Protein AF-A0A377CWB8-F1 (afdb_monomer)

Nearest PDB structures (foldseek):
  8xpo-assembly1_L  TM=4.210E-01  e=7.197E-01  Lassa virus Josiah
  5lts-assembly1_A  TM=4.680E-01  e=9.211E-01  Mammarenavirus choriomeningitidis
  3jsb-assembly1_A-2  TM=4.312E-01  e=8.142E-01  Lymphocytic choriomeningitis virus (strain Armstrong)
  3jsb-assembly2_B  TM=4.420E-01  e=1.179E+00  Lymphocytic choriomeningitis virus (strain Armstrong)
  7ojn-assembly1_L  TM=3.255E-01  e=2.324E+00  Mammarenavirus lassaense

Foldseek 3Di:
DWDWDADPPDGAIEIEAEDEDADADQCVLVVQVVVQVVQQVVCVVVVDPDGHHYHYDYHYHYPDPPRDYDNHPLVVDPHSVVVCVCPVDPHDDDDLLPQ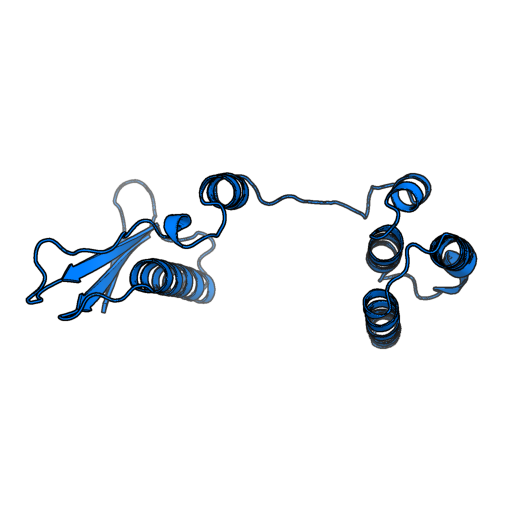DLVNLLVVQLCSLVSVLVNCLQPLDCVVCVVSNVVSVVSVSYDPVSVVVVVVSNVVSVVD

Sequence (159 aa):
MLYSVQMQGNPGYLHVVIEHQSKPDKKMAFRMMRYSIAAMHRHLEADHDKLPLVVPILFYQGEATPYPLSMCWFDMFYSPELARRVYNSPFPLVDITITPDDEIMQHRRIAILELLQKHIRQRDLMLLLEQLVTLIDEGYTSGSQLVAMQKLYAATRSY

pLDDT: mean 85.91, std 11.35, range [46.66, 97.62]

InterPro domains:
  IPR006842 Transposase (putative), YhgA-like [PF04754] (1-145)
  IPR010106 Recombination-promoting nuclease RpnA [TIGR01784] (2-154)
  IPR051699 Rpn/YhgA-like nuclease [PTHR34611] (1-151)

Organism: Escherichia coli (NCBI:txid562)

Solvent-accessible surface area (backbone atoms only — not comparable to full-atom values): 9647 Å² total; per-residue (Å²): 90,80,50,79,45,78,48,84,98,51,95,47,44,43,32,40,41,49,48,79,42,53,69,94,57,98,59,46,26,54,50,46,50,52,52,40,52,51,54,34,49,56,43,43,75,66,80,38,97,63,78,48,52,61,48,70,45,80,47,77,66,47,88,67,73,72,78,88,68,76,72,58,48,49,75,76,44,99,47,38,68,60,48,48,57,57,74,76,40,82,73,90,80,81,68,53,82,78,52,52,68,76,60,39,63,71,51,54,63,53,20,62,62,47,55,50,60,54,45,55,85,54,86,64,62,73,82,46,44,65,64,51,50,51,50,47,72,72,65,46,64,48,77,70,52,56,53,50,50,55,52,50,56,56,51,49,71,74,108

Radius of gyration: 23.43 Å; Cα contacts (8 Å, |Δi|>4): 159; chains: 1; bounding box: 47×34×61 Å

Structure (mmCIF, N/CA/C/O backbone):
data_AF-A0A377CWB8-F1
#
_entry.id   AF-A0A377CWB8-F1
#
loop_
_atom_site.group_PDB
_atom_site.id
_atom_site.type_symbol
_atom_site.label_atom_id
_atom_site.label_alt_id
_atom_site.label_comp_id
_atom_site.label_asym_id
_atom_site.label_entity_id
_atom_site.label_seq_id
_atom_site.pdbx_PDB_ins_code
_atom_site.Cartn_x
_atom_site.Cartn_y
_atom_site.Cartn_z
_atom_site.occupancy
_atom_site.B_is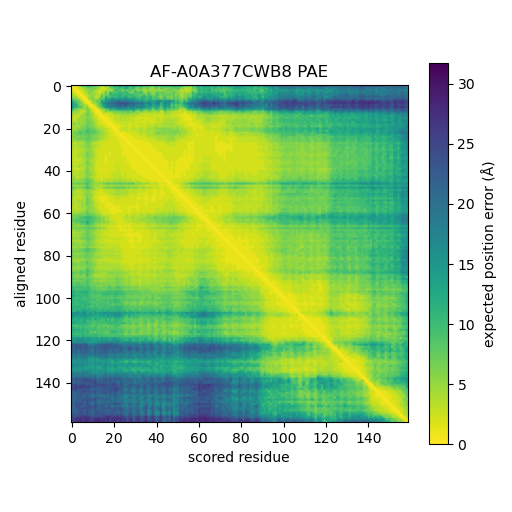o_or_equiv
_atom_site.auth_seq_id
_atom_site.auth_comp_id
_atom_site.auth_asym_id
_atom_site.auth_atom_id
_atom_site.pdbx_PDB_model_num
ATOM 1 N N . MET A 1 1 ? 6.303 6.747 -20.970 1.00 69.56 1 MET A N 1
ATOM 2 C CA . MET A 1 1 ? 5.085 6.944 -21.807 1.00 69.56 1 MET A CA 1
ATOM 3 C C . MET A 1 1 ? 3.944 6.081 -21.269 1.00 69.56 1 MET A C 1
ATOM 5 O O . MET A 1 1 ? 4.253 5.057 -20.672 1.00 69.56 1 MET A O 1
ATOM 9 N N . LEU A 1 2 ? 2.678 6.495 -21.442 1.00 75.12 2 LEU A N 1
ATOM 10 C CA . LEU A 1 2 ? 1.475 5.745 -21.038 1.00 75.12 2 LEU A CA 1
ATOM 11 C C . LEU A 1 2 ? 0.564 5.531 -22.256 1.00 75.12 2 LEU A C 1
ATOM 13 O O . LEU A 1 2 ? 0.210 6.504 -22.915 1.00 75.12 2 LEU A O 1
ATOM 17 N N . TYR A 1 3 ? 0.177 4.286 -22.523 1.00 75.00 3 TYR A N 1
ATOM 18 C CA . TYR A 1 3 ? -0.776 3.913 -23.579 1.00 75.00 3 TYR A CA 1
ATOM 19 C C . TYR A 1 3 ? -2.007 3.263 -22.961 1.00 75.00 3 TYR A C 1
ATOM 21 O O . TYR A 1 3 ? -1.852 2.596 -21.944 1.00 75.00 3 TYR A O 1
ATOM 29 N N . SER A 1 4 ? -3.186 3.432 -23.564 1.00 73.19 4 SER A N 1
ATOM 30 C CA . SER A 1 4 ? -4.444 2.833 -23.104 1.00 73.19 4 SER A CA 1
ATOM 31 C C . SER A 1 4 ? -5.145 2.106 -24.251 1.00 73.19 4 SER A C 1
ATOM 33 O O . SER A 1 4 ? -5.207 2.632 -25.362 1.00 73.19 4 SER A O 1
ATOM 35 N N . VAL A 1 5 ? -5.645 0.896 -23.993 1.00 76.00 5 VAL A N 1
ATOM 36 C CA . VAL A 1 5 ? -6.386 0.074 -24.964 1.00 76.00 5 VAL A CA 1
ATOM 37 C C . VAL A 1 5 ? -7.629 -0.506 -24.293 1.00 76.00 5 VAL A C 1
ATOM 39 O O . VAL A 1 5 ? -7.554 -0.965 -23.153 1.00 76.00 5 VAL A O 1
ATOM 42 N N . GLN A 1 6 ? -8.756 -0.512 -25.006 1.00 73.56 6 GLN A N 1
ATOM 43 C CA . GLN A 1 6 ? -10.001 -1.135 -24.561 1.00 73.56 6 GLN A CA 1
ATOM 44 C C . GLN A 1 6 ? -10.054 -2.600 -25.016 1.00 73.56 6 GLN A C 1
ATOM 46 O O . GLN A 1 6 ? -9.877 -2.899 -26.198 1.00 73.56 6 GLN A O 1
ATOM 51 N N . MET A 1 7 ? -10.283 -3.521 -24.081 1.00 75.56 7 MET A N 1
ATOM 52 C CA . MET A 1 7 ? -10.377 -4.954 -24.379 1.00 75.56 7 MET A CA 1
ATOM 53 C C . MET A 1 7 ? -11.721 -5.328 -25.028 1.00 75.56 7 MET A C 1
ATOM 55 O O . MET A 1 7 ? -12.764 -4.766 -24.694 1.00 75.56 7 MET A O 1
ATOM 59 N N . GLN A 1 8 ? -11.711 -6.309 -25.941 1.00 64.75 8 GLN A N 1
ATOM 60 C CA . GLN A 1 8 ? -12.934 -6.897 -26.503 1.00 64.75 8 GLN A CA 1
ATOM 61 C C . GLN A 1 8 ? -13.503 -7.966 -25.552 1.00 64.75 8 GLN A C 1
ATOM 63 O O . GLN A 1 8 ? -12.761 -8.788 -25.019 1.00 64.75 8 GLN A O 1
ATOM 68 N N . GLY A 1 9 ? -14.823 -7.964 -25.340 1.00 66.50 9 GLY A N 1
ATOM 69 C CA . GLY A 1 9 ? -15.550 -8.974 -24.553 1.00 66.50 9 GLY A CA 1
ATOM 70 C C . GLY A 1 9 ? -15.742 -8.635 -23.070 1.00 66.50 9 GLY A C 1
ATOM 71 O O . GLY A 1 9 ? -16.818 -8.882 -22.540 1.00 66.50 9 GLY A O 1
ATOM 72 N N . ASN A 1 10 ? -14.759 -7.994 -22.428 1.00 60.22 10 ASN A N 1
ATOM 73 C CA . ASN A 1 10 ? -14.890 -7.415 -21.087 1.00 60.22 10 ASN A CA 1
ATOM 74 C C . ASN A 1 10 ? -14.479 -5.936 -21.137 1.00 60.22 10 ASN A C 1
ATOM 76 O O . ASN A 1 10 ? -13.339 -5.662 -21.518 1.00 60.22 10 ASN A O 1
ATOM 80 N N . PRO A 1 11 ? -15.344 -4.977 -20.755 1.00 62.03 11 PRO A N 1
ATOM 81 C CA . PRO A 1 11 ? -14.961 -3.572 -20.719 1.00 62.03 11 PRO A CA 1
ATOM 82 C C . PRO A 1 11 ? -13.873 -3.376 -19.655 1.00 62.03 11 PRO A C 1
ATOM 84 O O . PRO A 1 11 ? -14.133 -3.439 -18.455 1.00 62.03 11 PRO A O 1
ATOM 87 N N . GLY A 1 12 ? -12.637 -3.186 -20.108 1.00 71.50 12 GLY A N 1
ATOM 88 C CA . GLY A 1 12 ? -11.470 -2.991 -19.261 1.00 71.50 12 GLY A CA 1
ATOM 89 C C . GLY A 1 12 ? -10.368 -2.270 -20.024 1.00 71.50 12 GLY A C 1
ATOM 90 O O . GLY A 1 12 ? -10.235 -2.430 -21.241 1.00 71.50 12 GLY A O 1
ATOM 91 N N . TYR A 1 13 ? -9.602 -1.463 -19.298 1.00 79.38 13 TYR A N 1
ATOM 92 C CA . TYR A 1 13 ? -8.488 -0.690 -19.831 1.00 79.38 13 TYR A CA 1
ATOM 93 C C . TYR A 1 13 ? -7.166 -1.394 -19.519 1.00 79.38 13 TYR A C 1
ATOM 95 O O . TYR A 1 13 ? -6.905 -1.763 -18.371 1.00 79.38 13 TYR A O 1
ATOM 103 N N . LEU A 1 14 ? -6.324 -1.554 -20.540 1.00 84.81 14 LEU A N 1
ATOM 104 C CA . LEU A 1 14 ? -4.934 -1.980 -20.394 1.00 84.81 14 LEU A CA 1
ATOM 105 C C . LEU A 1 14 ? -4.024 -0.771 -20.562 1.00 84.81 14 LEU A C 1
ATOM 107 O O . LEU A 1 14 ? -3.981 -0.158 -21.628 1.00 84.81 14 LEU A O 1
ATOM 111 N N . HIS A 1 15 ? -3.293 -0.448 -19.507 1.00 87.44 15 HIS A N 1
ATOM 112 C CA . HIS A 1 15 ? -2.345 0.647 -19.460 1.00 87.44 15 HIS A CA 1
ATOM 113 C C . HIS A 1 15 ? -0.915 0.113 -19.518 1.00 87.44 15 HIS A C 1
ATOM 115 O O . HIS A 1 15 ? -0.570 -0.803 -18.780 1.00 87.44 15 HIS A O 1
ATOM 121 N N . VAL A 1 16 ? -0.057 0.694 -20.354 1.00 88.88 16 VAL A N 1
ATOM 122 C CA . VAL A 1 16 ? 1.363 0.303 -20.421 1.00 88.88 16 VAL A CA 1
ATOM 123 C C . VAL A 1 16 ? 2.235 1.475 -20.008 1.00 88.88 16 VAL A C 1
ATOM 125 O O . VAL A 1 16 ? 2.200 2.518 -20.659 1.00 88.88 16 VAL A O 1
ATOM 128 N N . VAL A 1 17 ? 3.024 1.304 -18.946 1.00 89.94 17 VAL A N 1
ATOM 129 C CA . VAL A 1 17 ? 4.046 2.277 -18.540 1.00 89.94 17 VAL A CA 1
ATOM 130 C C . VAL A 1 17 ? 5.377 1.837 -19.119 1.00 89.94 17 VAL A C 1
ATOM 132 O O . VAL A 1 17 ? 5.894 0.796 -18.733 1.00 89.94 17 VAL A O 1
ATOM 135 N N . ILE A 1 18 ? 5.938 2.642 -20.018 1.00 91.25 18 ILE A N 1
ATOM 136 C CA . ILE A 1 18 ? 7.256 2.386 -20.612 1.00 91.25 18 ILE A CA 1
ATOM 137 C C . ILE A 1 18 ? 8.261 3.403 -20.088 1.00 91.25 18 ILE A C 1
ATOM 139 O O . ILE A 1 18 ? 8.032 4.613 -20.218 1.00 91.25 18 ILE A O 1
ATOM 143 N N . GLU A 1 19 ? 9.368 2.893 -19.558 1.00 92.44 19 GLU A N 1
ATOM 144 C CA . GLU A 1 19 ? 10.528 3.658 -19.102 1.00 92.44 19 GLU A CA 1
ATOM 145 C C . GLU A 1 19 ? 11.790 3.183 -19.823 1.00 92.44 19 GLU A C 1
ATOM 147 O O . GLU A 1 19 ? 11.950 1.988 -20.057 1.00 92.44 19 GLU A O 1
ATOM 152 N N . HIS A 1 20 ? 12.699 4.102 -20.147 1.00 92.81 20 HIS A N 1
ATOM 153 C CA . HIS A 1 20 ? 13.992 3.778 -20.747 1.00 92.81 20 HIS A CA 1
ATOM 154 C C . HIS A 1 20 ? 15.144 4.180 -19.825 1.00 92.81 20 HIS A C 1
ATOM 156 O O . HIS A 1 20 ? 15.168 5.306 -19.326 1.00 92.81 20 HIS A O 1
ATOM 162 N N . GLN A 1 21 ? 16.133 3.299 -19.648 1.00 93.50 21 GLN A N 1
ATOM 163 C CA . GLN A 1 21 ? 17.336 3.590 -18.869 1.00 93.50 21 GLN A CA 1
ATOM 164 C C . GLN A 1 21 ? 18.620 3.034 -19.471 1.00 93.50 21 GLN A C 1
ATOM 166 O O . GLN A 1 21 ? 18.668 1.904 -19.946 1.00 93.50 21 GLN A O 1
ATOM 171 N N . SER A 1 22 ? 19.696 3.810 -19.332 1.00 93.88 22 SER A N 1
ATOM 172 C CA . SER A 1 22 ? 21.054 3.411 -19.717 1.00 93.88 22 SER A CA 1
ATOM 173 C C . SER A 1 22 ? 21.957 3.031 -18.542 1.00 93.88 22 SER A C 1
ATOM 175 O O . SER A 1 22 ? 23.038 2.481 -18.739 1.00 93.88 22 SER A O 1
ATOM 177 N N . LYS A 1 23 ? 21.529 3.284 -17.299 1.00 95.12 23 LYS A N 1
ATOM 178 C CA . LYS A 1 23 ? 22.272 2.937 -16.080 1.00 95.12 23 LYS A CA 1
ATOM 179 C C . LYS A 1 23 ? 21.369 2.177 -15.108 1.00 95.12 23 LYS A C 1
ATOM 181 O O . LYS A 1 23 ? 20.234 2.610 -14.921 1.00 95.12 23 LYS A O 1
ATOM 186 N N . PRO A 1 24 ? 21.845 1.085 -14.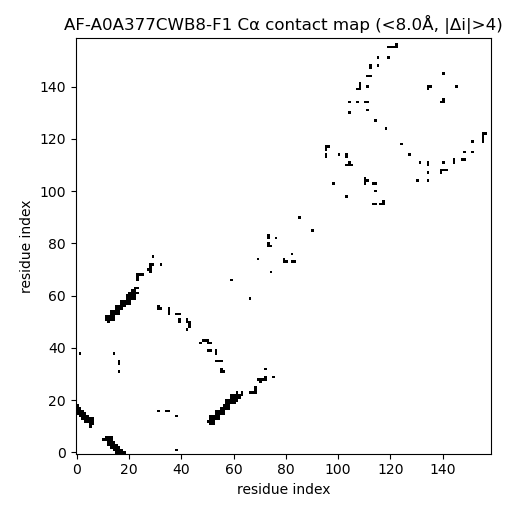479 1.00 94.44 24 PRO A N 1
ATOM 187 C CA . PRO A 1 24 ? 21.070 0.384 -13.463 1.00 94.44 24 PRO A CA 1
ATOM 188 C C . PRO A 1 24 ? 20.756 1.283 -12.264 1.00 94.44 24 PRO A C 1
ATOM 190 O O . PRO A 1 24 ? 21.637 1.974 -11.751 1.00 94.44 24 PRO A O 1
ATOM 193 N N . ASP A 1 25 ? 19.514 1.238 -11.786 1.00 95.19 25 ASP A N 1
ATOM 194 C CA . ASP A 1 25 ? 19.069 1.983 -10.609 1.00 95.19 25 ASP A CA 1
ATOM 195 C C . ASP A 1 25 ? 18.414 1.047 -9.589 1.00 95.19 25 ASP A C 1
ATOM 197 O O . ASP A 1 25 ? 17.407 0.391 -9.864 1.00 95.19 25 ASP A O 1
ATOM 201 N N . LYS A 1 26 ? 18.962 1.037 -8.368 1.00 95.06 26 LYS A N 1
ATOM 202 C CA . LYS A 1 26 ? 18.494 0.215 -7.239 1.00 95.06 26 LYS A CA 1
ATOM 203 C C . LYS A 1 26 ? 17.036 0.474 -6.856 1.00 95.06 26 LYS A C 1
ATOM 205 O O . LYS A 1 26 ? 16.419 -0.376 -6.228 1.00 95.06 26 LYS A O 1
ATOM 210 N N . LYS A 1 27 ? 16.479 1.635 -7.209 1.00 96.44 27 LYS A N 1
ATOM 211 C CA . LYS A 1 27 ? 15.093 2.024 -6.910 1.00 96.44 27 LYS A CA 1
ATOM 212 C C . LYS A 1 27 ? 14.143 1.824 -8.090 1.00 96.44 27 LYS A C 1
ATOM 214 O O . LYS A 1 27 ? 12.986 2.241 -8.010 1.00 96.44 27 LYS A O 1
ATOM 219 N N . MET A 1 28 ? 14.604 1.225 -9.190 1.00 96.69 28 MET A N 1
ATOM 220 C CA . MET A 1 28 ? 13.808 1.128 -10.411 1.00 96.69 28 MET A CA 1
ATOM 221 C C . MET A 1 28 ? 12.493 0.363 -10.205 1.00 96.69 28 MET A C 1
ATOM 223 O O . MET A 1 28 ? 11.436 0.879 -10.564 1.00 96.69 28 MET A O 1
ATOM 227 N N . ALA A 1 29 ? 12.519 -0.796 -9.544 1.00 96.50 29 ALA A N 1
ATOM 228 C CA . ALA A 1 29 ? 11.302 -1.568 -9.286 1.00 96.50 29 ALA A CA 1
ATOM 229 C C . ALA A 1 29 ? 10.239 -0.753 -8.510 1.00 96.50 29 ALA A C 1
ATOM 231 O O . ALA A 1 29 ? 9.065 -0.743 -8.882 1.00 96.50 29 ALA A O 1
ATOM 232 N N . PHE A 1 30 ? 10.647 0.027 -7.501 1.00 96.88 30 PHE A N 1
ATOM 233 C CA . PHE A 1 30 ? 9.739 0.927 -6.778 1.00 96.88 30 PHE A CA 1
ATOM 234 C C . PHE A 1 30 ? 9.197 2.063 -7.656 1.00 96.88 30 PHE A C 1
ATOM 236 O O . PHE A 1 30 ? 8.017 2.403 -7.560 1.00 96.88 30 PHE A O 1
ATOM 243 N N . ARG A 1 31 ? 10.016 2.645 -8.544 1.00 96.31 31 ARG A N 1
ATOM 244 C CA . ARG A 1 31 ? 9.529 3.661 -9.495 1.00 96.31 31 ARG A CA 1
ATOM 245 C C . ARG A 1 31 ? 8.480 3.098 -10.444 1.00 96.31 31 ARG A C 1
ATOM 247 O O . ARG A 1 31 ? 7.469 3.759 -10.660 1.00 96.31 31 ARG A O 1
ATOM 254 N N . MET A 1 32 ? 8.682 1.884 -10.952 1.00 96.44 32 MET A N 1
ATOM 255 C CA . MET A 1 32 ? 7.701 1.209 -11.806 1.00 96.44 32 MET A CA 1
ATOM 256 C C . MET A 1 32 ? 6.359 1.024 -11.091 1.00 96.44 32 MET A C 1
ATOM 258 O O . MET A 1 32 ? 5.312 1.341 -11.661 1.00 96.44 32 MET A O 1
ATOM 262 N N . MET A 1 33 ? 6.377 0.618 -9.817 1.00 96.12 33 MET A N 1
ATOM 263 C CA . MET A 1 33 ? 5.160 0.543 -9.000 1.00 96.12 33 MET A CA 1
ATOM 264 C C . MET A 1 33 ? 4.515 1.913 -8.797 1.00 96.12 33 MET A C 1
ATOM 266 O O . MET A 1 33 ? 3.313 2.062 -9.008 1.00 96.12 33 MET A O 1
ATOM 270 N N . ARG A 1 34 ? 5.303 2.940 -8.460 1.00 96.44 34 ARG A N 1
ATOM 271 C CA . ARG A 1 34 ? 4.800 4.311 -8.292 1.00 96.44 34 ARG A CA 1
ATOM 272 C C . ARG A 1 34 ? 4.123 4.827 -9.561 1.00 96.44 34 ARG A C 1
ATOM 274 O O . ARG A 1 34 ? 3.060 5.432 -9.475 1.00 96.44 34 ARG A O 1
ATOM 281 N N . TYR A 1 35 ? 4.721 4.611 -10.730 1.00 95.81 35 TYR A N 1
ATOM 282 C CA . TYR A 1 35 ? 4.127 5.033 -11.999 1.00 95.81 35 TYR A CA 1
ATOM 283 C C . TYR A 1 35 ? 2.859 4.251 -12.325 1.00 95.81 35 TYR A C 1
ATOM 285 O O . TYR A 1 35 ? 1.898 4.843 -12.814 1.00 95.81 35 TYR A O 1
ATOM 293 N N . SER A 1 36 ? 2.833 2.959 -11.998 1.00 95.69 36 SER A N 1
ATOM 294 C CA . SER A 1 36 ? 1.652 2.119 -12.188 1.00 95.69 36 SER A CA 1
ATOM 295 C C . SER A 1 36 ? 0.484 2.593 -11.321 1.00 95.69 36 SER A C 1
ATOM 297 O O . SER A 1 36 ? -0.602 2.838 -11.839 1.00 95.69 36 SER A O 1
ATOM 299 N N . ILE A 1 37 ? 0.730 2.846 -10.032 1.00 96.25 37 ILE A N 1
ATOM 300 C CA . ILE A 1 37 ? -0.267 3.401 -9.102 1.00 96.25 37 ILE A CA 1
ATOM 301 C C . ILE A 1 37 ? -0.713 4.799 -9.545 1.00 96.25 37 ILE A C 1
ATOM 303 O O . ILE A 1 37 ? -1.898 5.103 -9.510 1.00 96.25 37 ILE A O 1
ATOM 307 N N . ALA A 1 38 ? 0.200 5.650 -10.020 1.00 95.94 38 ALA A N 1
ATOM 308 C CA . ALA A 1 38 ? -0.172 6.968 -10.533 1.00 95.94 38 ALA A CA 1
ATOM 309 C C . ALA A 1 38 ? -1.067 6.878 -11.782 1.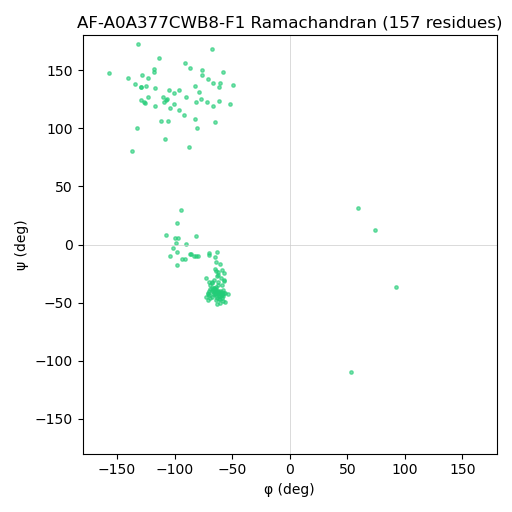00 95.94 38 ALA A C 1
ATOM 311 O O . ALA A 1 38 ? -1.972 7.690 -11.946 1.00 95.94 38 ALA A O 1
ATOM 312 N N . ALA A 1 39 ? -0.836 5.902 -12.665 1.00 94.50 39 ALA A N 1
ATOM 313 C CA . ALA A 1 39 ? -1.698 5.669 -13.822 1.00 94.50 39 ALA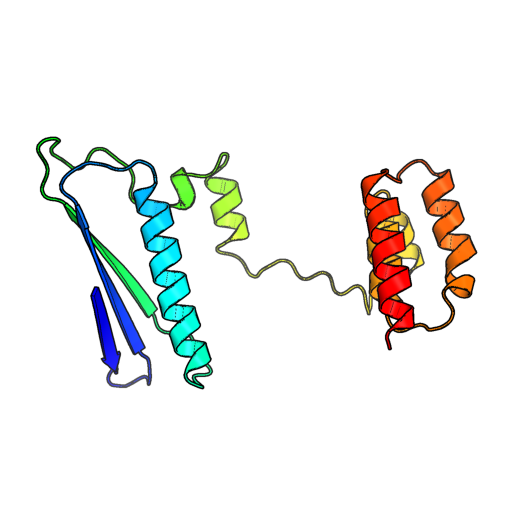 A CA 1
ATOM 314 C C . ALA A 1 39 ? -3.083 5.134 -13.416 1.00 94.50 39 ALA A C 1
ATOM 316 O O . ALA A 1 39 ? -4.079 5.554 -13.998 1.00 94.50 39 ALA A O 1
ATOM 317 N N . MET A 1 40 ? -3.143 4.254 -12.411 1.00 95.69 40 MET A N 1
ATOM 318 C CA . MET A 1 40 ? -4.383 3.777 -11.786 1.00 95.69 40 MET A CA 1
ATOM 319 C C . MET A 1 40 ? -5.170 4.927 -11.147 1.00 95.69 40 MET A C 1
ATOM 321 O O . MET A 1 40 ? -6.360 5.067 -11.396 1.00 95.69 40 MET A O 1
ATOM 325 N N . HIS A 1 41 ? -4.494 5.787 -10.383 1.00 95.31 41 HIS A N 1
ATOM 326 C CA . HIS A 1 41 ? -5.108 6.937 -9.721 1.00 95.31 41 HIS A CA 1
ATOM 327 C C . HIS A 1 41 ? -5.733 7.905 -10.725 1.00 95.31 41 HIS A C 1
ATOM 329 O O . HIS A 1 41 ? -6.911 8.219 -10.613 1.00 95.31 41 HIS A O 1
ATOM 335 N N . ARG A 1 42 ? -4.980 8.297 -11.763 1.00 93.38 42 ARG A N 1
ATOM 336 C CA . ARG A 1 42 ? -5.501 9.174 -12.825 1.00 93.38 42 ARG A CA 1
ATOM 337 C C . ARG A 1 42 ? -6.704 8.583 -13.555 1.00 93.38 42 ARG A C 1
ATOM 339 O O . ARG A 1 42 ? -7.510 9.332 -14.086 1.00 93.38 42 ARG A O 1
ATOM 346 N N . HIS A 1 43 ? -6.796 7.256 -13.629 1.00 92.00 43 HIS A N 1
ATOM 347 C CA . HIS A 1 43 ? -7.951 6.594 -14.220 1.00 92.00 43 HIS A CA 1
ATOM 348 C C . HIS A 1 43 ? -9.194 6.755 -13.337 1.00 92.00 43 HIS A C 1
ATOM 350 O O . HIS A 1 43 ? -10.250 7.093 -13.851 1.00 92.00 43 HIS A O 1
ATOM 356 N N . LEU A 1 44 ? -9.062 6.600 -12.017 1.00 94.06 44 LEU A N 1
ATOM 357 C CA . LEU A 1 44 ? -10.165 6.845 -11.080 1.00 94.06 44 LEU A CA 1
ATOM 358 C C . LEU A 1 44 ? -10.588 8.323 -11.052 1.00 94.06 44 LEU A C 1
ATOM 360 O O . LEU A 1 44 ? -11.775 8.613 -10.988 1.00 94.06 44 LEU A O 1
ATOM 364 N N . GLU A 1 45 ? -9.637 9.258 -11.158 1.00 95.69 45 GLU A N 1
ATOM 365 C CA . GLU A 1 45 ? -9.925 10.703 -11.261 1.00 95.69 45 GLU A CA 1
ATOM 366 C C . GLU A 1 45 ? -10.685 11.087 -12.543 1.00 95.69 45 GLU A C 1
ATOM 368 O O . GLU A 1 45 ? -11.221 12.188 -12.623 1.00 95.69 45 GLU A O 1
ATOM 373 N N . ALA A 1 46 ? -10.732 10.203 -13.542 1.00 91.44 46 ALA A N 1
ATOM 374 C CA . ALA A 1 46 ? -11.474 10.392 -14.786 1.00 91.44 46 ALA A CA 1
ATOM 375 C C . ALA A 1 46 ? -12.881 9.756 -14.741 1.00 91.44 46 ALA A C 1
ATOM 377 O O . ALA A 1 46 ? -13.385 9.316 -15.772 1.00 91.44 46 ALA A O 1
ATOM 378 N N . ASP A 1 47 ? -13.489 9.686 -13.551 1.00 91.00 47 ASP A N 1
ATOM 379 C CA . ASP A 1 47 ? -14.830 9.135 -13.288 1.00 91.00 47 ASP A CA 1
ATOM 380 C C . ASP A 1 47 ? -15.006 7.659 -13.697 1.00 91.00 47 ASP A C 1
ATOM 382 O O . ASP A 1 47 ? -16.091 7.211 -14.076 1.00 91.00 47 ASP A O 1
ATOM 386 N N . HIS A 1 48 ? -13.931 6.870 -13.617 1.00 89.31 48 HIS A N 1
ATOM 387 C CA . HIS A 1 48 ? -14.000 5.420 -13.784 1.00 89.31 48 HIS A CA 1
ATOM 388 C C . HIS A 1 48 ? -14.083 4.701 -12.431 1.00 89.31 48 HIS A C 1
ATOM 390 O O . HIS A 1 48 ? -13.255 4.915 -11.550 1.00 89.31 48 HIS A O 1
ATOM 396 N N . ASP A 1 49 ? -15.009 3.747 -12.308 1.00 91.06 49 ASP A N 1
ATOM 397 C CA . ASP A 1 49 ? -15.249 3.012 -11.051 1.00 91.06 49 ASP A CA 1
ATOM 398 C C . ASP A 1 49 ? -14.335 1.791 -10.841 1.00 91.06 49 ASP A C 1
ATOM 400 O O . ASP A 1 49 ? -14.372 1.136 -9.796 1.00 91.06 49 ASP A O 1
ATOM 404 N N . LYS A 1 50 ? -13.542 1.414 -11.851 1.00 90.50 50 LYS A N 1
ATOM 405 C CA . LYS A 1 50 ? -12.675 0.225 -11.820 1.00 90.50 50 LYS A CA 1
ATOM 406 C C . LYS A 1 50 ? -11.254 0.582 -12.212 1.00 90.50 50 LYS A C 1
ATOM 408 O O . LYS A 1 50 ? -11.031 1.409 -13.084 1.00 90.50 50 LYS A O 1
ATOM 413 N N . LEU A 1 51 ? -10.287 -0.097 -11.601 1.00 91.81 51 LEU A N 1
ATOM 414 C CA . LEU A 1 51 ? -8.881 0.077 -11.948 1.00 91.81 51 LEU A CA 1
ATOM 415 C C . LEU A 1 51 ? -8.550 -0.515 -13.328 1.00 91.81 51 LEU A C 1
ATOM 417 O O . LEU A 1 51 ? -9.026 -1.608 -13.651 1.00 91.81 51 LEU A O 1
ATOM 421 N N . PRO A 1 52 ? -7.677 0.146 -14.111 1.00 92.31 52 PRO A N 1
ATOM 422 C CA . PRO A 1 52 ? -7.097 -0.445 -15.302 1.00 92.31 52 PRO A CA 1
ATOM 423 C C . PRO A 1 52 ? -6.004 -1.442 -14.898 1.00 92.31 52 PRO A C 1
ATOM 425 O O . PRO A 1 52 ? -5.296 -1.240 -13.905 1.00 92.31 52 PRO A O 1
ATOM 428 N N . LEU A 1 53 ? -5.790 -2.482 -15.704 1.00 92.12 53 LEU A N 1
ATOM 429 C CA . LEU A 1 53 ? -4.577 -3.286 -15.566 1.00 92.12 53 LEU A CA 1
ATOM 430 C C . LEU A 1 53 ? -3.399 -2.450 -16.068 1.00 92.12 53 LEU A C 1
ATOM 432 O O . LEU A 1 53 ? -3.406 -2.022 -17.218 1.00 92.12 53 LEU A O 1
ATOM 436 N N . VAL A 1 54 ? -2.383 -2.228 -15.231 1.00 94.19 54 VAL A N 1
ATOM 437 C CA . VAL A 1 54 ? -1.176 -1.491 -15.627 1.00 94.19 54 VAL A CA 1
ATOM 438 C C . VAL A 1 54 ? 0.015 -2.436 -15.739 1.00 94.19 54 VAL A C 1
ATOM 440 O O . VAL A 1 54 ? 0.378 -3.090 -14.765 1.00 94.19 54 VAL A O 1
ATOM 443 N N . VAL A 1 55 ? 0.643 -2.481 -16.912 1.00 94.12 55 VAL A N 1
ATOM 444 C CA . VAL A 1 55 ? 1.838 -3.281 -17.197 1.00 94.12 55 VAL A CA 1
ATOM 445 C C . VAL A 1 55 ? 3.057 -2.356 -17.266 1.00 94.12 55 VAL A C 1
ATOM 447 O O . VAL A 1 55 ? 3.202 -1.607 -18.238 1.00 94.12 55 VAL A O 1
ATOM 450 N N . PRO A 1 56 ? 3.935 -2.360 -16.248 1.00 95.25 56 PRO A N 1
ATOM 451 C CA . PRO A 1 56 ? 5.195 -1.635 -16.306 1.00 95.25 56 PRO A CA 1
ATOM 452 C C . PRO A 1 56 ? 6.231 -2.408 -17.127 1.00 95.25 56 PRO A C 1
ATOM 454 O O . PRO A 1 56 ? 6.465 -3.595 -16.901 1.00 95.25 56 PRO A O 1
ATOM 457 N N . ILE A 1 57 ? 6.886 -1.719 -18.058 1.00 95.50 57 ILE A N 1
ATOM 458 C CA . ILE A 1 57 ? 7.934 -2.261 -18.919 1.00 95.50 57 ILE A CA 1
ATOM 459 C C . ILE A 1 57 ? 9.150 -1.337 -18.854 1.00 95.50 57 ILE A C 1
ATOM 461 O O . ILE A 1 57 ? 9.062 -0.140 -19.136 1.00 95.50 57 ILE A O 1
ATOM 465 N N . LEU A 1 58 ? 10.300 -1.909 -18.500 1.00 96.25 58 LEU A N 1
ATOM 466 C CA . LEU A 1 58 ? 11.586 -1.220 -18.513 1.00 96.25 58 LEU A CA 1
ATOM 467 C C . LEU A 1 58 ? 12.371 -1.615 -19.765 1.00 96.25 58 LEU A C 1
ATOM 469 O O . LEU A 1 58 ? 12.696 -2.785 -19.952 1.00 96.25 58 LEU A O 1
ATOM 473 N N . PHE A 1 59 ? 12.724 -0.633 -20.587 1.00 96.06 59 PHE A N 1
ATOM 474 C CA . PHE A 1 59 ? 13.693 -0.780 -21.667 1.00 96.06 59 PHE A CA 1
ATOM 475 C C . PHE A 1 59 ? 15.072 -0.404 -21.131 1.00 96.06 59 PHE A C 1
ATOM 477 O O . PHE A 1 59 ? 15.331 0.755 -20.801 1.00 96.06 59 PHE A O 1
ATOM 484 N N . TYR A 1 60 ? 15.956 -1.391 -21.014 1.00 97.00 60 TYR A N 1
ATOM 485 C CA . TYR A 1 60 ? 17.317 -1.185 -20.538 1.00 97.00 60 TYR A CA 1
ATOM 486 C C . TYR A 1 60 ? 18.324 -1.311 -21.682 1.00 97.00 60 TYR A C 1
ATOM 488 O O . TYR A 1 60 ? 18.381 -2.343 -22.348 1.00 97.00 60 TYR A O 1
ATOM 496 N N . GLN A 1 61 ? 19.139 -0.275 -21.869 1.00 96.50 61 GLN A N 1
ATOM 497 C CA . GLN A 1 61 ? 20.245 -0.249 -22.824 1.00 96.50 61 GLN A CA 1
ATOM 498 C C . GLN A 1 61 ? 21.470 0.393 -22.163 1.00 96.50 61 GLN A C 1
ATOM 500 O O . GLN A 1 61 ? 21.743 1.581 -22.335 1.00 96.50 61 GLN A O 1
ATOM 505 N N . GLY A 1 62 ? 22.192 -0.393 -21.366 1.00 94.56 62 GLY A N 1
ATOM 506 C CA . GLY A 1 62 ? 23.397 0.053 -20.669 1.00 94.56 62 GLY A CA 1
ATOM 507 C C . GLY A 1 62 ? 24.573 -0.903 -20.818 1.00 94.56 62 GLY A C 1
ATOM 508 O O . GLY A 1 62 ? 24.439 -1.998 -21.356 1.00 94.56 62 GLY A O 1
ATOM 509 N N . GLU A 1 63 ? 25.734 -0.471 -20.326 1.00 95.06 63 GLU A N 1
ATOM 510 C CA . GLU A 1 63 ? 26.991 -1.229 -20.423 1.00 95.06 63 GLU A CA 1
ATOM 511 C C . GLU A 1 63 ? 27.003 -2.489 -19.539 1.00 95.06 63 GLU A C 1
ATOM 513 O O . GLU A 1 63 ? 27.601 -3.498 -19.903 1.00 95.06 63 GLU A O 1
ATOM 518 N N . ALA A 1 64 ? 26.329 -2.455 -18.382 1.00 94.56 64 ALA A N 1
ATOM 519 C CA . ALA A 1 64 ? 26.239 -3.593 -17.469 1.00 94.56 64 ALA A CA 1
ATOM 520 C C . ALA A 1 64 ? 25.162 -4.581 -17.947 1.00 94.56 64 ALA A C 1
ATOM 522 O O . ALA A 1 64 ? 23.973 -4.367 -17.718 1.00 94.56 64 ALA A O 1
ATOM 523 N N . THR A 1 65 ? 25.581 -5.662 -18.606 1.00 93.62 65 THR A N 1
ATOM 524 C CA . THR A 1 65 ? 24.683 -6.655 -19.210 1.00 93.62 65 THR A CA 1
ATOM 525 C C . THR A 1 65 ? 24.976 -8.083 -18.718 1.00 93.62 65 THR A C 1
ATOM 527 O O . THR A 1 65 ? 26.150 -8.455 -18.634 1.00 93.62 65 THR A O 1
ATOM 530 N N . PRO A 1 66 ? 23.947 -8.898 -18.390 1.00 94.44 66 PRO A N 1
ATOM 531 C CA . PRO A 1 66 ? 22.516 -8.555 -18.362 1.00 94.44 66 PRO A CA 1
ATOM 532 C C . PRO A 1 66 ? 22.178 -7.540 -17.254 1.00 94.44 66 PRO A C 1
ATOM 534 O O . PRO A 1 66 ? 23.009 -7.268 -16.388 1.00 94.44 66 PRO A O 1
ATOM 537 N N . TYR A 1 67 ? 20.966 -6.963 -17.282 1.00 96.06 67 TYR A N 1
ATOM 538 C CA . TYR A 1 67 ? 20.537 -5.987 -16.270 1.00 96.06 67 TYR A CA 1
ATOM 539 C C . TYR A 1 67 ? 20.747 -6.553 -14.848 1.00 96.06 67 TYR A C 1
ATOM 541 O O . TYR A 1 67 ? 20.178 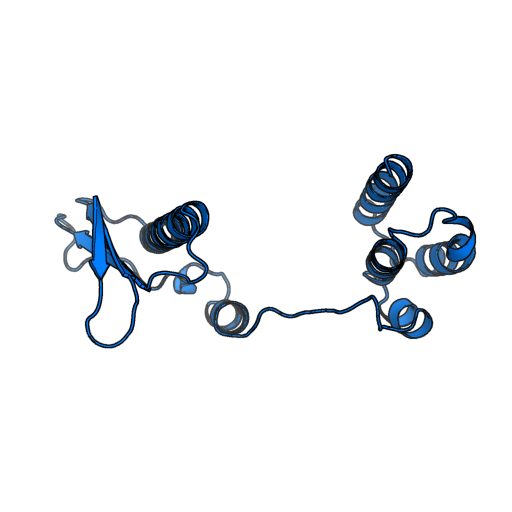-7.600 -14.534 1.00 96.06 67 TYR A O 1
ATOM 549 N N . PRO A 1 68 ? 21.544 -5.898 -13.979 1.00 95.69 68 PRO A N 1
ATOM 550 C CA . PRO A 1 68 ? 22.089 -6.561 -12.792 1.00 95.69 68 PRO A CA 1
ATOM 551 C C . PRO A 1 68 ? 21.207 -6.468 -11.536 1.00 95.69 68 PRO A C 1
ATOM 553 O O . PRO A 1 68 ? 21.617 -6.929 -10.474 1.00 95.69 68 PRO A O 1
ATOM 556 N N . LEU A 1 69 ? 20.037 -5.825 -11.603 1.00 96.62 69 LEU A N 1
ATOM 557 C CA . LEU A 1 69 ? 19.197 -5.536 -10.433 1.00 96.62 69 LEU A CA 1
ATOM 558 C C . LEU A 1 69 ? 17.830 -6.218 -10.539 1.00 96.62 69 LEU A C 1
ATOM 560 O O . LEU A 1 69 ? 17.304 -6.408 -11.633 1.00 96.62 69 LEU A O 1
ATOM 564 N N . SER A 1 70 ? 17.226 -6.542 -9.394 1.00 96.50 70 SER A N 1
ATOM 565 C CA . SER A 1 70 ? 15.881 -7.125 -9.367 1.00 96.50 70 SER A CA 1
ATOM 566 C C . SER A 1 70 ? 14.823 -6.130 -9.855 1.00 96.50 70 SER A C 1
ATOM 568 O O . SER A 1 70 ? 14.835 -4.951 -9.493 1.00 96.50 70 SER A O 1
ATOM 570 N N . MET A 1 71 ? 13.878 -6.633 -10.652 1.00 96.06 71 MET A N 1
ATOM 571 C CA . MET A 1 71 ? 12.650 -5.927 -11.037 1.00 96.06 71 MET A CA 1
ATOM 572 C C . MET A 1 71 ? 11.436 -6.347 -10.192 1.00 96.06 71 MET A C 1
ATOM 574 O O . MET A 1 71 ? 10.338 -5.826 -10.384 1.00 96.06 71 MET A O 1
ATOM 578 N N . CYS A 1 72 ? 11.620 -7.250 -9.224 1.00 95.69 72 CYS A N 1
ATOM 579 C CA . CYS A 1 72 ? 10.608 -7.586 -8.230 1.00 95.69 72 CYS A CA 1
ATOM 580 C C . CYS A 1 72 ? 10.644 -6.544 -7.104 1.00 95.69 72 CYS A C 1
ATOM 582 O O . CYS A 1 72 ? 11.560 -6.512 -6.286 1.00 95.69 72 CYS A O 1
ATOM 584 N N . TRP A 1 73 ? 9.632 -5.677 -7.045 1.00 95.56 73 TRP A N 1
ATOM 585 C CA . TRP A 1 73 ? 9.576 -4.599 -6.050 1.00 95.56 73 TRP A CA 1
ATOM 586 C C . TRP A 1 73 ? 9.521 -5.104 -4.596 1.00 95.56 73 TRP A C 1
ATOM 588 O O . TRP A 1 73 ? 9.946 -4.387 -3.693 1.00 95.56 73 TRP A O 1
ATOM 598 N N . PHE A 1 74 ? 9.060 -6.342 -4.362 1.00 97.12 74 PHE A N 1
ATOM 599 C CA . PHE A 1 74 ? 9.062 -6.960 -3.031 1.00 97.12 74 PHE A CA 1
ATOM 600 C C . PHE A 1 74 ? 10.471 -7.165 -2.467 1.00 97.12 74 PHE A C 1
ATOM 602 O O . PHE A 1 74 ? 10.647 -7.125 -1.252 1.00 97.12 74 PHE A O 1
ATOM 609 N N . ASP A 1 75 ? 11.478 -7.313 -3.327 1.00 96.62 75 ASP A N 1
ATOM 610 C CA . ASP A 1 75 ? 12.870 -7.512 -2.908 1.00 96.62 75 ASP A CA 1
ATOM 611 C C . ASP A 1 75 ? 13.470 -6.234 -2.291 1.00 96.62 75 ASP A C 1
ATOM 613 O O . ASP A 1 75 ? 14.573 -6.250 -1.752 1.00 96.62 75 ASP A O 1
ATOM 617 N N . MET A 1 76 ? 12.743 -5.111 -2.359 1.00 95.44 76 MET A N 1
ATOM 618 C CA . MET A 1 76 ? 13.131 -3.842 -1.745 1.00 95.44 76 MET A CA 1
ATOM 619 C C . MET A 1 76 ? 12.692 -3.706 -0.280 1.00 95.44 76 MET A C 1
ATOM 621 O O . MET A 1 76 ? 13.077 -2.736 0.374 1.00 95.44 76 MET A O 1
ATOM 625 N N . PHE A 1 77 ? 11.880 -4.628 0.244 1.00 96.50 77 PHE A N 1
ATOM 626 C CA . PHE A 1 77 ? 11.476 -4.629 1.651 1.00 96.50 77 PHE A CA 1
ATOM 627 C C . PHE A 1 77 ? 12.492 -5.367 2.519 1.00 96.50 77 PHE A C 1
ATOM 629 O O . PHE A 1 77 ? 13.110 -6.331 2.081 1.00 96.50 77 PHE A O 1
ATOM 636 N N . TYR A 1 78 ? 12.589 -4.980 3.795 1.00 97.12 78 TYR A N 1
ATOM 637 C CA . TYR A 1 78 ? 13.382 -5.724 4.782 1.00 97.12 78 TYR A CA 1
ATOM 638 C C . TYR A 1 78 ? 12.945 -7.193 4.918 1.00 97.12 78 TYR A C 1
ATOM 640 O O . TYR A 1 78 ? 13.777 -8.051 5.188 1.00 97.12 78 TYR A O 1
ATOM 648 N N . SER A 1 79 ? 11.653 -7.482 4.718 1.00 97.62 79 SER A N 1
ATOM 649 C CA . SER A 1 79 ? 11.113 -8.841 4.605 1.00 97.62 79 SER A CA 1
ATOM 650 C C . SER A 1 79 ? 10.183 -8.928 3.387 1.00 97.62 79 SER A C 1
ATOM 652 O O . SER A 1 79 ? 9.028 -8.488 3.465 1.00 97.62 79 SER A O 1
ATOM 654 N N . PRO A 1 80 ? 10.662 -9.477 2.256 1.00 97.25 80 PRO A N 1
ATOM 655 C CA . PRO A 1 80 ? 9.848 -9.679 1.059 1.00 97.25 80 PRO A CA 1
ATOM 656 C C . PRO A 1 80 ? 8.615 -10.561 1.308 1.00 97.25 80 PRO A C 1
ATOM 658 O O . PRO A 1 80 ? 7.550 -10.324 0.742 1.00 97.25 80 PRO A O 1
ATOM 661 N N . GLU A 1 81 ? 8.721 -11.562 2.180 1.00 96.81 81 GLU A N 1
ATOM 662 C CA . GLU A 1 81 ? 7.641 -12.497 2.517 1.00 96.81 81 GLU A CA 1
ATOM 663 C C . GLU A 1 81 ? 6.514 -11.787 3.268 1.00 96.81 81 GLU A C 1
ATOM 665 O O . GLU A 1 81 ? 5.339 -11.959 2.934 1.00 96.81 81 GLU A O 1
ATOM 670 N N . LEU A 1 82 ? 6.860 -10.947 4.251 1.00 95.75 82 LEU A N 1
ATOM 671 C CA . LEU A 1 82 ? 5.874 -10.147 4.970 1.00 95.75 82 LEU A CA 1
ATOM 672 C C . LEU A 1 82 ? 5.197 -9.140 4.034 1.00 95.75 82 LEU A C 1
ATOM 674 O O . LEU A 1 82 ? 3.976 -9.006 4.067 1.00 95.75 82 LEU A O 1
ATOM 678 N N . ALA A 1 83 ? 5.962 -8.486 3.158 1.00 96.50 83 ALA A N 1
ATOM 679 C CA . ALA A 1 83 ? 5.409 -7.555 2.180 1.00 96.50 83 ALA A CA 1
ATOM 680 C C . ALA A 1 83 ? 4.410 -8.246 1.237 1.00 96.50 83 ALA A C 1
ATOM 682 O O . ALA A 1 83 ? 3.310 -7.736 1.033 1.00 96.50 83 ALA A O 1
ATOM 683 N N . ARG A 1 84 ? 4.728 -9.444 0.726 1.00 95.69 84 ARG A N 1
ATOM 684 C CA . ARG A 1 84 ? 3.785 -10.229 -0.091 1.00 95.69 84 ARG A CA 1
ATOM 685 C C . ARG A 1 84 ? 2.496 -10.543 0.665 1.00 95.69 84 ARG A C 1
ATOM 687 O O . ARG A 1 84 ? 1.423 -10.401 0.091 1.00 95.69 84 ARG A O 1
ATOM 694 N N . ARG A 1 85 ? 2.577 -10.917 1.947 1.00 94.12 85 ARG A N 1
ATOM 695 C CA . ARG A 1 85 ? 1.383 -11.173 2.773 1.00 94.12 85 ARG A CA 1
ATOM 696 C C . ARG A 1 85 ? 0.502 -9.935 2.914 1.00 94.12 85 ARG A C 1
ATOM 698 O O . ARG A 1 85 ? -0.713 -10.066 2.838 1.00 94.12 85 ARG A O 1
ATOM 705 N N . VAL A 1 86 ? 1.102 -8.760 3.100 1.00 94.31 86 VAL A N 1
ATOM 706 C CA . VAL A 1 86 ? 0.367 -7.497 3.272 1.00 94.31 86 VAL A CA 1
ATOM 707 C C . VAL A 1 86 ? -0.259 -7.020 1.961 1.00 94.31 86 VAL A C 1
ATOM 709 O O . VAL A 1 86 ? -1.417 -6.624 1.957 1.00 94.31 86 VAL A O 1
ATOM 712 N N . TYR A 1 87 ? 0.483 -7.056 0.853 1.00 93.44 87 TYR A N 1
ATOM 713 C CA . TYR A 1 87 ? 0.045 -6.430 -0.401 1.00 93.44 87 TYR A CA 1
ATOM 714 C C . TYR A 1 87 ? -0.697 -7.365 -1.365 1.00 93.44 87 TYR A C 1
ATOM 716 O O . TYR A 1 87 ? -1.310 -6.869 -2.306 1.00 93.44 87 TYR A O 1
ATOM 724 N N . ASN A 1 88 ? -0.678 -8.685 -1.140 1.00 94.00 88 ASN A N 1
ATOM 725 C CA . ASN A 1 88 ? -1.444 -9.657 -1.938 1.00 94.00 88 ASN A CA 1
ATOM 726 C C . ASN A 1 88 ? -2.654 -10.248 -1.191 1.00 94.00 88 ASN A C 1
ATOM 728 O O . ASN A 1 88 ? -3.271 -11.191 -1.682 1.00 94.00 88 ASN A O 1
ATOM 732 N N . SER A 1 89 ? -2.987 -9.721 -0.014 1.00 93.75 89 SER A N 1
ATOM 733 C CA . SER A 1 89 ? -4.191 -10.095 0.735 1.00 93.75 89 SER A CA 1
ATOM 734 C C . SER A 1 89 ? -5.142 -8.900 0.799 1.00 93.75 89 SER A C 1
ATOM 736 O O . SER A 1 89 ? -4.689 -7.764 0.631 1.00 93.75 89 SER A O 1
ATOM 738 N N . PRO A 1 90 ? -6.442 -9.111 1.077 1.00 94.81 90 PRO A N 1
ATOM 739 C CA . PRO A 1 90 ? -7.307 -8.018 1.498 1.00 94.81 90 PRO A CA 1
ATOM 740 C C . PRO A 1 90 ? -6.642 -7.227 2.627 1.00 94.81 90 PRO A C 1
ATOM 742 O O . PRO A 1 90 ? -6.049 -7.819 3.536 1.00 94.81 90 PRO A O 1
ATOM 745 N N . PHE A 1 91 ? -6.722 -5.898 2.565 1.00 91.19 91 PHE A N 1
ATOM 746 C CA . PHE A 1 91 ? -6.181 -5.073 3.638 1.00 91.19 91 PHE A CA 1
ATOM 747 C C . PHE A 1 91 ? -6.898 -5.399 4.953 1.00 91.19 91 PHE A C 1
ATOM 749 O O . PHE A 1 91 ? -8.118 -5.586 4.945 1.00 91.19 91 PHE A O 1
ATOM 756 N N . PRO A 1 92 ? -6.164 -5.479 6.078 1.00 89.31 92 PRO A N 1
ATOM 757 C CA . PRO A 1 92 ? -6.786 -5.725 7.367 1.00 89.31 92 PRO A CA 1
ATOM 758 C C . PRO A 1 92 ? -7.750 -4.579 7.687 1.00 89.31 92 PRO A C 1
ATOM 760 O O . PRO A 1 92 ? -7.355 -3.413 7.703 1.00 89.31 92 PRO A O 1
ATOM 763 N N . LEU A 1 93 ? -9.011 -4.925 7.933 1.00 91.12 93 LEU A N 1
ATOM 764 C CA . LEU A 1 93 ? -10.045 -4.008 8.396 1.00 91.12 93 LEU A CA 1
ATOM 765 C C . LEU A 1 93 ? -10.329 -4.310 9.866 1.00 91.12 93 LEU A C 1
ATOM 767 O O . LEU A 1 93 ? -10.646 -5.447 10.209 1.00 91.12 93 LEU A O 1
ATOM 771 N N . VAL A 1 94 ? -10.232 -3.288 10.712 1.00 88.94 94 VAL A N 1
ATOM 772 C CA . VAL A 1 94 ? -10.656 -3.345 12.115 1.00 88.94 94 VAL A CA 1
ATOM 773 C C . VAL A 1 94 ? -11.870 -2.433 12.255 1.00 88.94 94 VAL A C 1
ATOM 775 O O . VAL A 1 94 ? -11.735 -1.212 12.186 1.00 88.94 94 VAL A O 1
ATOM 778 N N . ASP A 1 95 ? -13.060 -3.021 12.388 1.00 91.00 95 ASP A N 1
ATOM 779 C CA . ASP A 1 95 ? -14.307 -2.270 12.558 1.00 91.00 95 ASP A CA 1
ATOM 780 C C . ASP A 1 95 ? -14.568 -1.974 14.040 1.00 91.00 95 ASP A C 1
ATOM 782 O O . ASP A 1 95 ? -15.317 -2.668 14.724 1.00 91.00 95 ASP A O 1
ATOM 786 N N . ILE A 1 96 ? -13.954 -0.896 14.525 1.00 90.38 96 ILE A N 1
ATOM 787 C CA . ILE A 1 96 ? -14.095 -0.419 15.909 1.00 90.38 96 ILE A CA 1
ATOM 788 C C . ILE A 1 96 ? -15.519 0.041 16.257 1.00 90.38 96 ILE A C 1
ATOM 790 O O . ILE A 1 96 ? -15.818 0.276 17.424 1.00 90.38 96 ILE A O 1
ATOM 794 N N . THR A 1 97 ? -16.412 0.185 15.272 1.00 89.38 97 THR A N 1
ATOM 795 C CA . THR A 1 97 ? -17.810 0.573 15.513 1.00 89.38 97 THR A CA 1
ATOM 796 C C . THR A 1 97 ? -18.550 -0.522 16.271 1.00 89.38 97 THR A C 1
ATOM 798 O O . THR A 1 97 ? -19.363 -0.230 17.147 1.00 89.38 97 THR A O 1
ATOM 801 N N . ILE A 1 98 ? -18.263 -1.779 15.926 1.00 91.56 98 ILE A N 1
ATOM 802 C CA . ILE A 1 98 ? -18.925 -2.960 16.486 1.00 91.56 98 ILE A CA 1
ATOM 803 C C . ILE A 1 98 ? -18.127 -3.608 17.619 1.00 91.56 98 ILE A C 1
ATOM 805 O O . ILE A 1 98 ? -18.704 -4.375 18.383 1.00 91.56 98 ILE A O 1
ATOM 809 N N . THR A 1 99 ? -16.831 -3.304 17.744 1.00 91.75 99 THR A N 1
ATOM 810 C CA . THR A 1 99 ? -15.986 -3.807 18.834 1.00 91.75 99 THR A CA 1
ATOM 811 C C . THR A 1 99 ? -16.450 -3.217 20.167 1.00 91.75 99 THR A C 1
ATOM 813 O O . THR A 1 99 ? -16.436 -1.992 20.304 1.00 91.75 99 THR A O 1
ATOM 816 N N . PRO A 1 100 ? -16.873 -4.023 21.154 1.00 92.56 100 PRO A N 1
ATOM 817 C CA . PRO A 1 100 ? -17.242 -3.548 22.488 1.00 92.56 100 PRO A CA 1
ATOM 818 C C . PRO A 1 100 ? -16.104 -2.790 23.189 1.00 92.56 100 PRO A C 1
ATOM 820 O O . PRO A 1 100 ? -14.930 -3.084 22.974 1.00 92.56 100 PRO A O 1
ATOM 823 N N . ASP A 1 101 ? -16.433 -1.801 24.025 1.00 90.69 101 ASP A N 1
ATOM 824 C CA . ASP A 1 101 ? -15.402 -0.989 24.693 1.00 90.69 101 ASP A CA 1
ATOM 825 C C . ASP A 1 101 ? -14.546 -1.826 25.646 1.00 90.69 101 ASP A C 1
ATOM 827 O O . ASP A 1 101 ? -13.341 -1.630 25.720 1.00 90.69 101 ASP A O 1
ATOM 831 N N . ASP A 1 102 ? -15.151 -2.778 26.352 1.00 91.50 102 ASP A N 1
ATOM 832 C CA . ASP A 1 102 ? -14.467 -3.710 27.248 1.00 91.50 102 ASP A CA 1
ATOM 833 C C . ASP A 1 102 ? -13.468 -4.608 26.510 1.00 91.50 102 ASP A C 1
ATOM 835 O O . ASP A 1 102 ? -12.411 -4.919 27.063 1.00 91.50 102 ASP A O 1
ATOM 839 N N . GLU A 1 103 ? -13.753 -4.960 25.253 1.00 92.12 103 GLU A N 1
ATOM 840 C CA . GLU A 1 103 ? -12.797 -5.634 24.370 1.00 92.12 103 GLU A CA 1
ATOM 841 C C . GLU A 1 103 ? -11.653 -4.685 23.980 1.00 92.12 103 GLU A C 1
ATOM 843 O O . GLU A 1 103 ? -10.484 -5.044 24.136 1.00 92.12 103 GLU A O 1
ATOM 848 N N . ILE A 1 104 ? -11.965 -3.442 23.588 1.00 90.50 104 ILE A N 1
ATOM 849 C CA . ILE A 1 104 ? -10.951 -2.424 23.257 1.00 90.50 104 ILE A CA 1
ATOM 850 C C . ILE A 1 104 ? -10.014 -2.168 24.442 1.00 90.50 104 ILE A C 1
ATOM 852 O O . ILE A 1 104 ? -8.803 -2.051 24.259 1.00 90.50 104 ILE A O 1
ATOM 856 N N . MET A 1 105 ? -10.535 -2.139 25.670 1.00 89.38 105 MET A N 1
ATOM 857 C CA . MET A 1 105 ? -9.730 -1.964 26.884 1.00 89.38 105 MET A CA 1
ATOM 858 C C . MET A 1 105 ? -8.638 -3.042 27.031 1.00 89.38 105 MET A C 1
ATOM 860 O O . MET A 1 105 ? -7.594 -2.778 27.620 1.00 89.38 105 MET A O 1
ATOM 864 N N . GLN A 1 106 ? -8.804 -4.230 26.435 1.00 89.38 106 GLN A N 1
ATOM 865 C CA . GLN A 1 106 ? -7.784 -5.289 26.448 1.00 89.38 106 GLN A CA 1
ATOM 866 C C . GLN A 1 106 ? -6.663 -5.082 25.417 1.00 89.38 106 GLN A C 1
ATOM 868 O O . GLN A 1 106 ? -5.640 -5.775 25.459 1.00 89.38 106 GLN A O 1
ATOM 873 N N . HIS A 1 107 ? -6.798 -4.119 24.499 1.00 89.31 107 HIS A N 1
ATOM 874 C CA . HIS A 1 107 ? -5.837 -3.872 23.420 1.00 89.31 107 HIS A CA 1
ATOM 875 C C . HIS A 1 107 ? -4.608 -3.049 23.863 1.00 89.31 107 HIS A C 1
ATOM 877 O O . HIS A 1 107 ? -3.737 -2.702 23.052 1.00 89.31 107 HIS A O 1
ATOM 883 N N . ARG A 1 108 ? -4.473 -2.783 25.171 1.00 87.25 108 ARG A N 1
ATOM 884 C CA . ARG A 1 108 ? -3.307 -2.155 25.817 1.00 87.25 108 ARG A CA 1
ATOM 885 C C . ARG A 1 108 ? -2.925 -0.833 25.145 1.00 87.25 108 ARG A C 1
ATOM 887 O O . ARG A 1 108 ? -3.640 0.155 25.230 1.00 87.25 108 ARG A O 1
ATOM 894 N N . ARG A 1 109 ? -1.792 -0.805 24.430 1.00 80.81 109 ARG A N 1
ATOM 895 C CA . ARG A 1 109 ? -1.230 0.414 23.835 1.00 80.81 109 ARG A CA 1
ATOM 896 C C . ARG A 1 109 ? -2.153 1.045 22.802 1.00 80.81 109 ARG A C 1
ATOM 898 O O . ARG A 1 109 ? -2.133 2.259 22.677 1.00 80.81 109 ARG A O 1
ATOM 905 N N . ILE A 1 110 ? -2.913 0.272 22.031 1.00 85.81 110 ILE A N 1
ATOM 906 C CA . ILE A 1 110 ? -3.742 0.848 20.960 1.00 85.81 110 ILE A CA 1
ATOM 907 C C . ILE A 1 110 ? -5.160 1.206 21.428 1.00 85.81 110 ILE A C 1
ATOM 909 O O . ILE A 1 110 ? -5.816 2.012 20.772 1.00 85.81 110 ILE A O 1
ATOM 913 N N . ALA A 1 111 ? -5.561 0.732 22.614 1.00 87.62 111 ALA A N 1
ATOM 914 C CA . ALA A 1 111 ? -6.896 0.906 23.180 1.00 87.62 111 ALA A CA 1
ATOM 915 C C . ALA A 1 111 ? -7.346 2.375 23.231 1.00 87.62 111 ALA A C 1
ATOM 917 O O . ALA A 1 111 ? -8.456 2.704 22.829 1.00 87.62 111 ALA A O 1
ATOM 918 N N . ILE A 1 112 ? -6.458 3.295 23.635 1.00 85.69 112 ILE A N 1
ATOM 919 C CA . ILE A 1 112 ? -6.769 4.736 23.677 1.00 85.69 112 ILE A CA 1
ATOM 920 C C . ILE A 1 112 ? -7.111 5.270 22.284 1.00 85.69 112 ILE A C 1
ATOM 922 O O . ILE A 1 112 ? -8.058 6.035 22.119 1.00 85.69 112 ILE A O 1
ATOM 926 N N . LEU A 1 113 ? -6.331 4.890 21.269 1.00 84.62 113 LEU A N 1
ATOM 927 C CA . LEU A 1 113 ? -6.563 5.353 19.902 1.00 84.62 113 LEU A CA 1
ATOM 928 C C . LEU A 1 113 ? -7.843 4.755 19.321 1.00 84.62 113 LEU A C 1
ATOM 930 O O . LEU A 1 113 ? -8.518 5.441 18.558 1.00 84.62 113 LEU A O 1
ATOM 934 N N . GLU A 1 114 ? -8.165 3.513 19.665 1.00 89.81 114 GLU A N 1
ATOM 935 C CA . GLU A 1 114 ? -9.383 2.831 19.228 1.00 89.81 114 GLU A CA 1
ATOM 936 C C . GLU A 1 114 ? -10.627 3.416 19.892 1.00 89.81 114 GLU A C 1
ATOM 938 O O . GLU A 1 114 ? -11.555 3.776 19.173 1.00 89.81 114 GLU A O 1
ATOM 943 N N . LEU A 1 115 ? -10.624 3.623 21.215 1.00 88.62 115 LEU A N 1
ATOM 944 C CA . LEU A 1 115 ? -11.723 4.289 21.926 1.00 88.62 115 LEU A CA 1
ATOM 945 C C . LEU A 1 115 ? -11.963 5.693 21.368 1.00 88.62 115 LEU A C 1
ATOM 947 O O . LEU A 1 115 ? -13.084 6.046 21.005 1.00 88.62 115 LEU A O 1
ATOM 951 N N . LEU A 1 116 ? -10.909 6.497 21.217 1.00 85.19 116 LEU A N 1
ATOM 952 C CA . LEU A 1 116 ? -11.065 7.850 20.682 1.00 85.19 116 LEU A CA 1
ATOM 953 C C . LEU A 1 116 ? -11.601 7.863 19.249 1.00 85.19 116 LEU A C 1
ATOM 955 O O . LEU A 1 116 ? -12.425 8.712 18.916 1.00 85.19 116 LEU A O 1
ATOM 959 N N . GLN A 1 117 ? -11.147 6.945 18.395 1.00 85.12 117 GLN A N 1
ATOM 960 C CA . GLN A 1 117 ? -11.653 6.849 17.026 1.00 85.12 117 GLN A CA 1
ATOM 961 C C . GLN A 1 117 ? -13.095 6.336 16.987 1.00 85.12 117 GLN A C 1
ATOM 963 O O . GLN A 1 117 ? -13.904 6.883 16.236 1.00 85.12 117 GLN A O 1
ATOM 968 N N . LYS A 1 118 ? -13.445 5.349 17.820 1.00 90.19 118 LYS A N 1
ATOM 969 C CA . LYS A 1 118 ? -14.805 4.807 17.929 1.00 90.19 118 LYS A CA 1
ATOM 970 C C . LYS A 1 118 ? -15.796 5.899 18.319 1.00 90.19 118 LYS A C 1
ATOM 972 O O . LYS A 1 118 ? -16.870 6.021 17.731 1.00 90.19 118 LYS A O 1
ATOM 977 N N . HIS A 1 119 ? -15.403 6.742 19.265 1.00 87.50 119 HIS A N 1
ATOM 978 C CA . HIS A 1 119 ? -16.238 7.808 19.801 1.00 87.50 119 HIS A CA 1
ATOM 979 C C . HIS A 1 119 ? -15.968 9.180 19.165 1.00 87.50 119 HIS A C 1
ATOM 981 O O . HIS A 1 119 ? -16.418 10.193 19.692 1.00 87.50 119 HIS A O 1
ATOM 987 N N . ILE A 1 120 ? -15.323 9.249 17.992 1.00 83.38 120 ILE A N 1
ATOM 988 C CA . ILE A 1 120 ? -14.976 10.522 17.326 1.00 83.38 120 ILE A CA 1
ATOM 989 C C . ILE A 1 120 ? -16.192 11.399 16.976 1.00 83.38 120 ILE A C 1
ATOM 991 O O . ILE A 1 120 ? -16.050 12.581 16.686 1.00 83.38 120 ILE A O 1
ATOM 995 N N .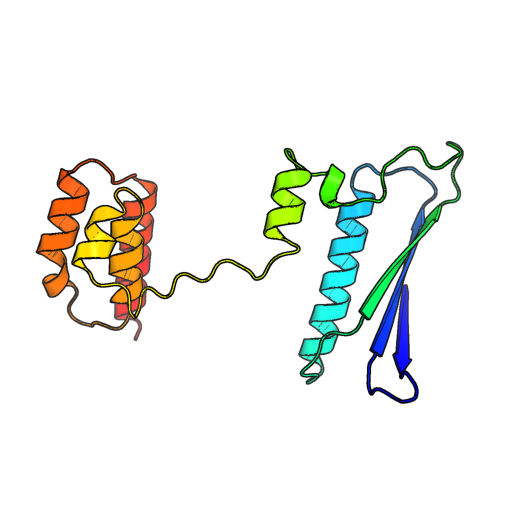 ARG A 1 121 ? -17.405 10.835 16.968 1.00 80.94 121 ARG A N 1
ATOM 996 C CA . ARG A 1 121 ? -18.660 11.576 16.742 1.00 80.94 121 ARG A CA 1
ATOM 997 C C . ARG A 1 121 ? -19.387 11.946 18.040 1.00 80.94 121 ARG A C 1
ATOM 999 O O . ARG A 1 121 ? -20.398 12.644 17.982 1.00 80.94 121 ARG A O 1
ATOM 1006 N N . GLN A 1 122 ? -18.921 11.475 19.198 1.00 78.50 122 GLN A N 1
ATOM 1007 C CA . GLN A 1 122 ? -19.488 11.859 20.487 1.00 78.50 122 GLN A CA 1
ATOM 1008 C C . GLN A 1 122 ? -18.994 13.252 20.871 1.00 78.50 122 GLN A C 1
ATOM 1010 O O . GLN A 1 122 ? -17.797 13.518 20.929 1.00 78.50 122 GLN A O 1
ATOM 1015 N N . ARG A 1 123 ? -19.943 14.150 21.144 1.00 66.12 123 ARG A N 1
ATOM 1016 C CA . ARG A 1 123 ? -19.641 15.530 21.551 1.00 66.12 123 ARG A CA 1
ATOM 1017 C C . ARG A 1 123 ? -19.108 15.619 22.974 1.00 66.12 123 ARG A C 1
ATOM 1019 O O . ARG A 1 123 ? -18.360 16.543 23.279 1.00 66.12 123 ARG A O 1
ATOM 1026 N N . ASP A 1 124 ? -19.507 14.678 23.825 1.00 75.44 124 ASP A N 1
ATOM 1027 C CA . ASP A 1 124 ? -19.114 14.655 25.225 1.00 75.44 124 ASP A CA 1
ATOM 1028 C C . ASP A 1 124 ? -18.115 13.532 25.508 1.00 75.44 124 ASP A C 1
ATOM 1030 O O . ASP A 1 124 ? -18.474 12.400 25.827 1.00 75.44 124 ASP A O 1
ATOM 1034 N N . LEU A 1 125 ? -16.833 13.875 25.386 1.00 68.38 125 LEU A N 1
ATOM 1035 C CA . LEU A 1 125 ? -15.717 12.985 25.705 1.00 68.38 125 LEU A CA 1
ATOM 1036 C C . LEU A 1 125 ? -15.569 12.733 27.215 1.00 68.38 125 LEU A C 1
ATOM 1038 O O . LEU A 1 125 ? -14.792 11.860 27.595 1.00 68.38 125 LEU A O 1
ATOM 1042 N N . MET A 1 126 ? -16.308 13.445 28.081 1.00 69.50 126 MET A N 1
ATOM 1043 C CA . MET A 1 126 ? -16.305 13.165 29.524 1.00 69.50 126 MET A CA 1
ATOM 1044 C C . MET A 1 126 ? -16.827 11.763 29.835 1.00 69.50 126 MET A C 1
ATOM 1046 O O . MET A 1 126 ? -16.410 11.172 30.826 1.00 69.50 126 MET A O 1
ATOM 1050 N N . LEU A 1 127 ? -17.675 11.208 28.964 1.00 73.12 127 LEU A N 1
ATOM 1051 C CA . LEU A 1 127 ? -18.191 9.844 29.086 1.00 73.12 127 LEU A CA 1
ATOM 1052 C C . LEU A 1 127 ? -17.099 8.773 28.950 1.00 73.12 127 LEU A C 1
ATOM 1054 O O . LEU A 1 127 ? -17.282 7.662 29.431 1.00 73.12 127 LEU A O 1
ATOM 1058 N N . LEU A 1 128 ? -15.961 9.112 28.338 1.00 77.50 128 LEU A N 1
ATOM 1059 C CA . LEU A 1 128 ? -14.820 8.210 28.150 1.00 77.50 128 LEU A CA 1
ATOM 1060 C C . LEU A 1 128 ? -13.699 8.473 29.156 1.00 77.50 128 LEU A C 1
ATOM 1062 O O . LEU A 1 128 ? -12.677 7.791 29.130 1.00 77.50 128 LEU A O 1
ATOM 1066 N N . LEU A 1 129 ? -13.844 9.490 30.014 1.00 77.56 129 LEU A N 1
ATOM 1067 C CA . LEU A 1 129 ? -12.757 9.957 30.870 1.00 77.56 129 LEU A CA 1
ATOM 1068 C C . LEU A 1 129 ? -12.267 8.851 31.806 1.00 77.56 129 LEU A C 1
ATOM 1070 O O . LEU A 1 129 ? -11.064 8.703 31.980 1.00 77.56 129 LEU A O 1
ATOM 1074 N N . GLU A 1 130 ? -13.181 8.053 32.357 1.00 81.62 130 GLU A N 1
ATOM 1075 C CA . GLU A 1 130 ? -12.843 6.940 33.244 1.00 81.62 130 GLU A CA 1
ATOM 1076 C C . GLU A 1 130 ? -12.006 5.876 32.517 1.00 81.62 130 GLU A C 1
ATOM 1078 O O . GLU A 1 130 ? -10.898 5.573 32.9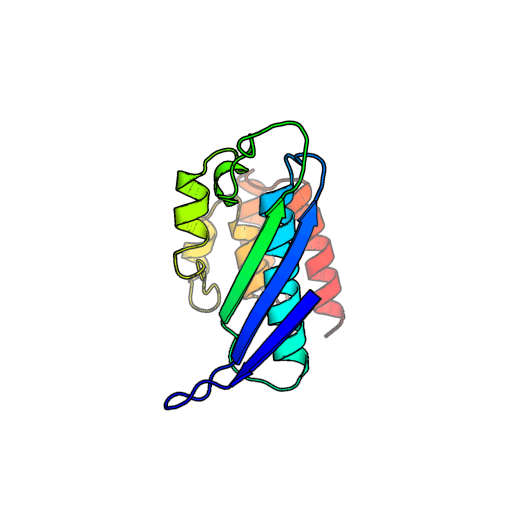50 1.00 81.62 130 GLU A O 1
ATOM 1083 N N . GLN A 1 131 ? -12.461 5.410 31.348 1.00 82.81 131 GLN A N 1
ATOM 1084 C CA . GLN A 1 1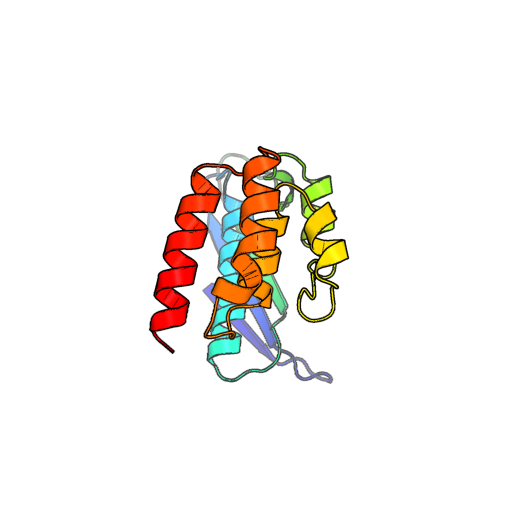31 ? -11.737 4.440 30.513 1.00 82.81 131 GLN A CA 1
ATOM 1085 C C . GLN A 1 131 ? -10.360 4.966 30.079 1.00 82.81 131 GLN A C 1
ATOM 1087 O O . GLN A 1 131 ? -9.360 4.249 30.132 1.00 82.81 131 GLN A O 1
ATOM 1092 N N . LEU A 1 132 ? -10.285 6.238 29.677 1.00 81.06 132 LEU A N 1
ATOM 1093 C CA . LEU A 1 132 ? -9.033 6.873 29.270 1.00 81.06 132 LEU A CA 1
ATOM 1094 C C . LEU A 1 132 ? -8.051 6.996 30.438 1.00 81.06 132 LEU A C 1
ATOM 1096 O O . LEU A 1 132 ? -6.862 6.749 30.253 1.00 81.06 132 LEU A O 1
ATOM 1100 N N . VAL A 1 133 ? -8.530 7.354 31.633 1.00 82.31 133 VAL A N 1
ATOM 1101 C CA . VAL A 1 133 ? -7.699 7.422 32.842 1.00 82.31 133 VAL A CA 1
ATOM 1102 C C . VAL A 1 133 ? -7.171 6.037 33.202 1.00 82.31 133 VAL A C 1
ATOM 1104 O O . VAL A 1 133 ? -5.973 5.916 33.439 1.00 82.31 133 VAL A O 1
ATOM 1107 N N . THR A 1 134 ? -8.009 4.997 33.161 1.00 83.81 134 THR A N 1
ATOM 1108 C CA . THR A 1 134 ? -7.577 3.612 33.405 1.00 83.81 134 THR A CA 1
ATOM 1109 C C . THR A 1 134 ? -6.454 3.200 32.453 1.00 83.81 134 THR A C 1
ATOM 1111 O O . THR A 1 134 ? -5.404 2.755 32.902 1.00 83.81 134 THR A O 1
ATOM 1114 N N . LEU A 1 135 ? -6.609 3.429 31.146 1.00 82.94 135 LEU A N 1
ATOM 1115 C CA . LEU A 1 135 ? -5.581 3.066 30.161 1.00 82.94 135 LEU A CA 1
ATOM 1116 C C . LEU A 1 135 ? -4.277 3.866 30.311 1.00 82.94 135 LEU A C 1
ATOM 1118 O O . LEU A 1 135 ? -3.196 3.367 29.990 1.00 82.94 135 LEU A O 1
ATOM 1122 N N . ILE A 1 136 ? -4.365 5.114 30.781 1.00 80.88 136 ILE A N 1
ATOM 1123 C CA . ILE A 1 136 ? -3.189 5.938 31.082 1.00 80.88 136 ILE A CA 1
ATOM 1124 C C . ILE A 1 136 ? -2.469 5.426 32.332 1.00 80.88 136 ILE A C 1
ATOM 1126 O O . ILE A 1 136 ? -1.240 5.338 32.314 1.00 80.88 136 ILE A O 1
ATOM 1130 N N . ASP A 1 137 ? -3.214 5.068 33.376 1.00 82.50 137 ASP A N 1
ATOM 1131 C CA . ASP A 1 137 ? -2.674 4.563 34.643 1.00 82.50 137 ASP A CA 1
ATOM 1132 C C . ASP A 1 137 ? -2.007 3.188 34.485 1.00 82.50 137 ASP A C 1
ATOM 1134 O O . ASP A 1 137 ? -0.959 2.924 35.070 1.00 82.50 137 ASP A O 1
ATOM 1138 N N . GLU A 1 138 ? -2.518 2.351 33.576 1.00 80.88 138 GLU A N 1
ATOM 1139 C CA . GLU A 1 138 ? -1.892 1.079 33.193 1.00 80.88 138 GLU A CA 1
ATOM 1140 C C . GLU A 1 138 ? -0.500 1.236 32.536 1.00 80.88 138 GLU A C 1
ATOM 1142 O O . GLU A 1 138 ? 0.195 0.249 32.281 1.00 80.88 138 GLU A O 1
ATOM 1147 N N . GLY A 1 139 ? -0.055 2.468 32.257 1.00 73.69 139 GLY A N 1
ATOM 1148 C CA . GLY A 1 139 ? 1.305 2.761 31.798 1.00 73.69 139 GLY A CA 1
ATOM 1149 C C . GLY A 1 139 ? 1.578 2.366 30.344 1.00 73.69 139 GLY A C 1
ATOM 1150 O O . GLY A 1 139 ? 2.730 2.352 29.900 1.00 73.69 139 GLY A O 1
ATOM 1151 N N . TYR A 1 140 ? 0.535 2.051 29.573 1.00 70.06 140 TYR A N 1
ATOM 1152 C CA . TYR A 1 140 ? 0.654 1.700 28.157 1.00 70.06 140 TYR A CA 1
ATOM 1153 C C . TYR A 1 140 ? 0.759 2.922 27.230 1.00 70.06 140 TYR A C 1
ATOM 1155 O O . TYR A 1 140 ? 1.095 2.762 26.053 1.00 70.06 140 TYR A O 1
ATOM 1163 N N . THR A 1 141 ? 0.532 4.129 27.753 1.00 69.50 141 THR A N 1
ATOM 1164 C CA . THR A 1 141 ? 0.439 5.364 26.966 1.00 69.50 141 THR A CA 1
ATOM 1165 C C . THR A 1 141 ? 1.801 5.959 26.619 1.00 69.50 141 THR A C 1
ATOM 1167 O O . THR A 1 141 ? 2.588 6.319 27.494 1.00 69.50 141 THR A O 1
ATOM 1170 N N . SER A 1 142 ? 2.079 6.141 25.327 1.00 70.25 142 SER A N 1
ATOM 1171 C CA . SER A 1 142 ? 3.273 6.855 24.857 1.00 70.25 142 SER A CA 1
ATOM 1172 C C . SER A 1 142 ? 3.020 8.358 24.669 1.00 70.25 142 SER A C 1
ATOM 1174 O O . SER A 1 142 ? 1.908 8.794 24.375 1.00 70.25 142 SER A O 1
ATOM 1176 N N . GLY A 1 143 ? 4.076 9.180 24.727 1.00 69.81 143 GLY A N 1
ATOM 1177 C CA . GLY A 1 143 ? 3.969 10.623 24.447 1.00 69.81 143 GLY A CA 1
ATOM 1178 C C . GLY A 1 143 ? 3.389 10.946 23.059 1.00 69.81 143 GLY A C 1
ATOM 1179 O O . GLY A 1 143 ? 2.678 11.933 22.890 1.00 69.81 143 GLY A O 1
ATOM 1180 N N . SER A 1 144 ? 3.613 10.077 22.068 1.00 66.44 144 SER A N 1
ATOM 1181 C CA . SER A 1 144 ? 3.000 10.188 20.738 1.00 66.44 144 SER A CA 1
ATOM 1182 C C . SER A 1 144 ? 1.485 9.961 20.746 1.00 66.44 144 SER A C 1
ATOM 1184 O O . SER A 1 144 ? 0.778 10.589 19.957 1.00 66.44 144 SER A O 1
ATOM 1186 N N . GLN A 1 145 ? 0.975 9.111 21.640 1.00 66.50 145 GLN A N 1
ATOM 1187 C CA . GLN A 1 145 ? -0.460 8.887 21.794 1.00 66.50 145 GLN A CA 1
ATOM 1188 C C . GLN A 1 145 ? -1.127 10.099 22.430 1.00 66.50 145 GLN A C 1
ATOM 1190 O O . GLN A 1 145 ? -2.128 10.556 21.895 1.00 66.50 145 GLN A O 1
ATOM 1195 N N . LEU A 1 146 ? -0.519 10.714 23.450 1.00 70.19 146 LEU A N 1
ATOM 1196 C CA . LEU A 1 146 ? -1.017 11.965 24.044 1.00 70.19 146 LEU A CA 1
ATOM 1197 C C . LEU A 1 146 ? -1.156 13.094 23.007 1.00 70.19 146 LEU A C 1
ATOM 1199 O O . LEU A 1 146 ? -2.165 13.797 22.978 1.00 70.19 146 LEU A O 1
ATOM 1203 N N . VAL A 1 147 ? -0.184 13.235 22.099 1.00 73.12 147 VAL A N 1
ATOM 1204 C CA . VAL A 1 147 ? -0.262 14.209 20.993 1.00 73.12 147 VAL A CA 1
ATOM 1205 C C . VAL A 1 147 ? -1.397 13.869 20.019 1.00 73.12 147 VAL A C 1
ATOM 1207 O O . VAL A 1 147 ? -2.086 14.768 19.534 1.00 73.12 147 VAL A O 1
ATOM 1210 N N . ALA A 1 148 ? -1.621 12.585 19.728 1.00 68.75 148 ALA A N 1
ATOM 1211 C CA . ALA A 1 148 ? -2.751 12.157 18.907 1.00 68.75 148 ALA A CA 1
ATOM 1212 C C . ALA A 1 148 ? -4.100 12.457 19.590 1.00 68.75 148 ALA A C 1
ATOM 1214 O O . ALA A 1 148 ? -5.004 12.952 18.917 1.00 68.75 148 ALA A O 1
ATOM 1215 N N . MET A 1 149 ? -4.210 12.268 20.914 1.00 70.38 149 MET A N 1
ATOM 1216 C CA . MET A 1 149 ? -5.404 12.640 21.688 1.00 70.38 149 MET A CA 1
ATOM 1217 C C . MET A 1 149 ? -5.707 14.137 21.568 1.00 70.38 149 MET A C 1
ATOM 1219 O O . MET A 1 149 ? -6.844 14.515 21.301 1.00 70.38 149 MET A O 1
ATOM 1223 N N . GLN A 1 150 ? -4.692 14.999 21.702 1.00 71.81 150 GLN A N 1
ATOM 1224 C CA . GLN A 1 150 ? -4.857 16.452 21.567 1.00 71.81 150 GLN A CA 1
ATOM 1225 C C . GLN A 1 150 ? -5.359 16.850 20.173 1.00 71.81 150 GLN A C 1
ATOM 1227 O O . GLN A 1 150 ? -6.250 17.692 20.049 1.00 71.81 150 GLN A O 1
ATOM 1232 N N . LYS A 1 151 ? -4.817 16.226 19.118 1.00 70.69 151 LYS A N 1
ATOM 1233 C CA . LYS A 1 151 ? -5.256 16.472 17.735 1.00 70.69 151 LYS A CA 1
ATOM 1234 C C . LYS A 1 151 ? -6.696 16.019 17.502 1.00 70.69 151 LYS A C 1
ATOM 1236 O O . LYS A 1 151 ? -7.459 16.748 16.874 1.00 70.69 151 LYS A O 1
ATOM 1241 N N . LEU A 1 152 ? -7.071 14.848 18.017 1.00 64.56 152 LEU A N 1
ATOM 1242 C CA . LEU A 1 152 ? -8.428 14.315 17.891 1.00 64.56 152 LEU A CA 1
ATOM 1243 C C . LEU A 1 152 ? -9.441 15.162 18.671 1.00 64.56 152 LEU A C 1
ATOM 1245 O O . LEU A 1 152 ? -10.474 15.516 18.114 1.00 64.56 152 LEU A O 1
ATOM 1249 N N . TYR A 1 153 ? -9.100 15.594 19.889 1.00 66.62 153 TYR A N 1
ATOM 1250 C CA . TYR A 1 153 ? -9.923 16.511 20.684 1.00 66.62 153 TYR A CA 1
ATOM 1251 C C . TYR A 1 153 ? -10.184 17.848 19.962 1.00 66.62 153 TYR A C 1
ATOM 1253 O O . TYR A 1 153 ? -11.302 18.371 19.968 1.00 66.62 153 TYR A O 1
ATOM 1261 N N . ALA A 1 154 ? -9.165 18.398 19.293 1.00 68.31 154 ALA A N 1
ATOM 1262 C CA . ALA A 1 154 ? -9.318 19.597 18.471 1.00 68.31 154 ALA A CA 1
ATOM 1263 C C . ALA A 1 154 ? -10.220 19.357 17.242 1.00 68.31 154 ALA A C 1
ATOM 1265 O O . ALA A 1 154 ? -11.021 20.225 16.887 1.00 68.31 154 ALA A O 1
ATOM 1266 N N . ALA A 1 155 ? -10.138 18.174 16.624 1.00 63.94 155 ALA A N 1
ATOM 1267 C CA . ALA A 1 155 ? -10.970 17.804 15.481 1.00 63.94 155 ALA A CA 1
ATOM 1268 C C . ALA A 1 155 ? -12.452 17.651 15.867 1.00 63.94 155 ALA A C 1
ATOM 1270 O O . ALA A 1 155 ? -13.310 18.157 15.151 1.00 63.94 155 ALA A O 1
ATOM 1271 N N . THR A 1 156 ? -12.764 17.064 17.029 1.00 59.12 156 THR A N 1
ATOM 1272 C CA . THR A 1 156 ? -14.144 16.925 17.542 1.00 59.12 156 THR A CA 1
ATOM 1273 C C . THR A 1 156 ? -14.846 18.251 17.846 1.00 59.12 156 THR A C 1
ATOM 1275 O O . THR A 1 156 ? -16.069 18.299 17.845 1.00 59.12 156 THR A O 1
ATOM 1278 N N . ARG A 1 157 ? -14.100 19.343 18.079 1.00 58.22 157 ARG A N 1
ATOM 1279 C CA . ARG A 1 157 ? -14.656 20.700 18.269 1.00 58.22 157 ARG A CA 1
ATOM 1280 C C . ARG A 1 157 ? -14.948 21.448 16.965 1.00 58.22 157 ARG A C 1
ATOM 1282 O O . ARG A 1 157 ? -15.532 22.525 17.013 1.00 58.22 157 ARG A O 1
ATOM 1289 N N . SER A 1 158 ? -14.505 20.911 15.830 1.00 54.38 158 SER A N 1
ATOM 1290 C CA . SER A 1 158 ? -14.670 21.526 14.506 1.00 54.38 158 SER A CA 1
ATOM 1291 C C . SER A 1 158 ? -15.878 20.973 13.728 1.00 54.38 158 SER A C 1
ATOM 1293 O O . SER A 1 158 ? -16.052 21.336 12.566 1.00 54.38 158 SER A O 1
ATOM 1295 N N . TYR A 1 159 ? -16.696 20.117 14.358 1.00 46.66 159 TYR A N 1
ATOM 1296 C CA . TYR A 1 159 ? -17.928 19.523 13.817 1.00 46.66 159 TYR A CA 1
ATOM 1297 C C . TYR A 1 159 ? -19.164 19.903 14.642 1.00 46.66 159 TYR A C 1
ATOM 1299 O O . TYR A 1 159 ? -19.041 20.049 15.879 1.00 46.66 159 TYR A O 1
#

Mean predicted aligned error: 8.63 Å

Secondary structure (DSSP, 8-state):
-EEEEEPSSS--EEEEEEEEESS--TTHHHHHHHHHHHHHHHHHTTT-SSPPEEEEEEEE--SSSS--S---GGGGSS-HHHHHHHHSSPPP---TTTS-HHHHHTTGGGHHHHHHHHTTT-S-GGGGHHHHHHHHHTT---HHHHHHHHHHHHHHTT-